Protein AF-A0A1Q3W4Q3-F1 (afdb_monomer_lite)

Radius of gyration: 15.74 Å; chains: 1; bounding box: 46×24×33 Å

pLDDT: mean 72.11, std 15.1, range [37.38, 88.31]

Structure (mmCIF, N/CA/C/O backbone):
data_AF-A0A1Q3W4Q3-F1
#
_entry.id   AF-A0A1Q3W4Q3-F1
#
loop_
_atom_site.group_PDB
_atom_site.id
_atom_site.type_symbol
_atom_site.label_atom_id
_atom_site.label_alt_id
_atom_site.label_comp_id
_atom_site.label_asym_id
_atom_site.label_entity_id
_atom_site.label_seq_id
_atom_site.pdbx_PDB_ins_code
_atom_site.Cartn_x
_atom_site.Cartn_y
_atom_site.Cartn_z
_atom_site.occupancy
_atom_site.B_iso_or_equiv
_atom_site.au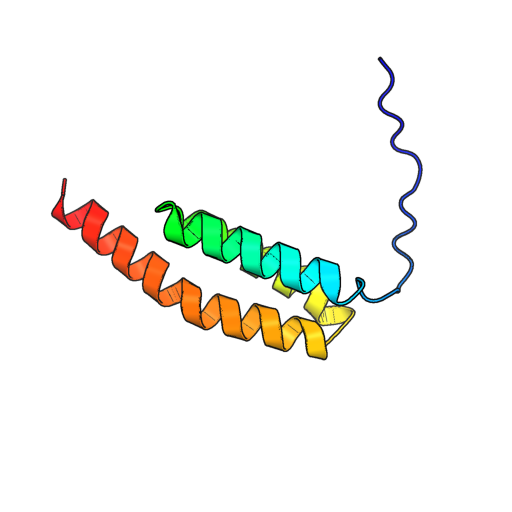th_seq_id
_atom_site.auth_comp_id
_atom_site.auth_asym_id
_atom_site.auth_atom_id
_atom_site.pdbx_PDB_model_num
ATOM 1 N N . MET A 1 1 ? -23.891 21.092 -17.687 1.00 41.97 1 MET A N 1
ATOM 2 C CA . MET A 1 1 ? -23.582 19.806 -17.030 1.00 41.97 1 MET A CA 1
ATOM 3 C C . MET A 1 1 ? -23.155 20.136 -15.614 1.00 41.97 1 MET A C 1
ATOM 5 O O . MET A 1 1 ? -22.054 20.627 -15.421 1.00 41.97 1 MET A O 1
ATOM 9 N N . ILE A 1 2 ? -24.086 20.035 -14.668 1.00 37.38 2 ILE A N 1
ATOM 10 C CA . ILE A 1 2 ? -23.841 20.329 -13.255 1.00 37.38 2 ILE A CA 1
ATOM 11 C C . ILE A 1 2 ? -23.353 19.016 -12.654 1.00 37.38 2 ILE A C 1
ATOM 13 O O . ILE A 1 2 ? -24.116 18.056 -12.590 1.00 37.38 2 ILE A O 1
ATOM 17 N N . VAL A 1 3 ? -22.071 18.945 -12.307 1.00 47.94 3 VAL A N 1
ATOM 18 C CA . VAL A 1 3 ? -21.579 17.888 -11.424 1.00 47.94 3 VAL A CA 1
ATOM 19 C C . VAL A 1 3 ? -21.957 18.309 -10.012 1.00 47.94 3 VAL A C 1
ATOM 21 O O . VAL A 1 3 ? -21.416 19.270 -9.467 1.00 47.94 3 VAL A O 1
ATOM 24 N N . ASP A 1 4 ? -22.981 17.658 -9.483 1.00 41.66 4 ASP A N 1
ATOM 25 C CA . ASP A 1 4 ? -23.449 17.823 -8.116 1.00 41.66 4 ASP A CA 1
ATOM 26 C C . ASP A 1 4 ? -22.297 17.508 -7.140 1.00 41.66 4 ASP A C 1
ATOM 28 O O . ASP A 1 4 ? -21.706 16.432 -7.189 1.00 41.66 4 ASP A O 1
ATOM 32 N N . HIS A 1 5 ? -21.916 18.500 -6.330 1.00 45.09 5 HIS A N 1
ATOM 33 C CA . HIS A 1 5 ? -20.906 18.396 -5.266 1.00 45.09 5 HIS A CA 1
ATOM 34 C C . HIS A 1 5 ? -21.590 18.243 -3.895 1.00 45.09 5 HIS A C 1
ATOM 36 O O . HIS A 1 5 ? -21.074 18.723 -2.882 1.00 45.09 5 HIS A O 1
ATOM 42 N N . SER A 1 6 ? -22.778 17.634 -3.845 1.00 44.69 6 SER A N 1
ATOM 43 C CA . SER A 1 6 ? -23.503 17.477 -2.590 1.00 44.69 6 SER A CA 1
ATOM 44 C C . SER A 1 6 ? -22.909 16.326 -1.785 1.00 44.69 6 SER A C 1
ATOM 46 O O . SER A 1 6 ? -23.066 15.157 -2.121 1.00 44.69 6 SER A O 1
ATOM 48 N N . GLY A 1 7 ? -22.220 16.698 -0.707 1.00 44.69 7 GLY A N 1
ATOM 49 C CA . GLY A 1 7 ? -22.258 15.981 0.564 1.00 44.69 7 GLY A CA 1
ATOM 50 C C . GLY A 1 7 ? -21.864 14.510 0.522 1.00 44.69 7 GLY A C 1
ATOM 51 O O . GLY A 1 7 ? -22.708 13.635 0.677 1.00 44.69 7 GLY A O 1
ATOM 52 N N . PHE A 1 8 ? -20.562 14.234 0.447 1.00 38.38 8 PHE A N 1
ATOM 53 C CA . PHE A 1 8 ? -20.047 13.129 1.249 1.00 38.38 8 PHE A CA 1
ATOM 54 C C . PHE A 1 8 ? -19.816 13.685 2.650 1.00 38.38 8 PHE A C 1
ATOM 56 O O . PHE A 1 8 ? -18.740 14.202 2.956 1.00 38.38 8 PHE A O 1
ATOM 63 N N . ASP A 1 9 ? -20.850 13.616 3.487 1.00 39.50 9 ASP A N 1
ATOM 64 C CA . ASP A 1 9 ? -20.652 13.539 4.926 1.00 39.50 9 ASP A CA 1
ATOM 65 C C . ASP A 1 9 ? -19.721 12.346 5.166 1.00 39.50 9 ASP A C 1
ATOM 67 O O . ASP A 1 9 ? -20.115 11.180 5.105 1.00 39.50 9 ASP A O 1
ATOM 71 N N . VAL A 1 10 ? -18.432 12.653 5.335 1.00 47.31 10 VAL A N 1
ATOM 72 C CA . VAL A 1 10 ? -17.390 11.721 5.763 1.00 47.31 10 VAL A CA 1
ATOM 73 C C . VAL A 1 10 ? -17.625 11.433 7.244 1.00 47.31 10 VAL A C 1
ATOM 75 O O . VAL A 1 10 ? -16.859 11.801 8.130 1.00 47.31 10 VAL A O 1
ATOM 78 N N . GLU A 1 11 ? -18.773 10.830 7.537 1.00 47.31 11 GLU A N 1
ATOM 79 C CA . GLU A 1 11 ? -19.009 10.227 8.830 1.00 47.31 11 GLU A CA 1
ATOM 80 C C . GLU A 1 11 ? -17.879 9.236 9.092 1.00 47.31 11 GLU A C 1
ATOM 82 O O . GLU A 1 11 ? -17.373 8.574 8.185 1.00 47.31 11 GLU A O 1
ATOM 87 N N . CYS A 1 12 ? -17.468 9.211 10.354 1.00 47.16 12 CYS A N 1
ATOM 88 C CA . CYS A 1 12 ? -16.366 8.472 10.956 1.00 47.16 12 CYS A CA 1
ATOM 89 C C . CYS A 1 12 ? -16.565 6.940 10.868 1.00 47.16 12 CYS A C 1
ATOM 91 O O . CYS A 1 12 ? -16.508 6.226 11.867 1.00 47.16 12 CYS A O 1
ATOM 93 N N . LEU A 1 13 ? -16.884 6.429 9.679 1.00 47.56 13 LEU A N 1
ATOM 94 C CA . LEU A 1 13 ? -17.069 5.028 9.370 1.00 47.56 13 LEU A CA 1
ATOM 95 C C . LEU A 1 13 ? -15.762 4.546 8.735 1.00 47.56 13 LEU A C 1
ATOM 97 O O . LEU A 1 13 ? -15.391 5.047 7.668 1.00 47.56 13 LEU A O 1
ATOM 101 N N . PRO A 1 14 ? -15.036 3.607 9.370 1.00 54.78 14 PRO A N 1
ATOM 102 C CA . PRO A 1 14 ? -13.826 3.072 8.773 1.00 54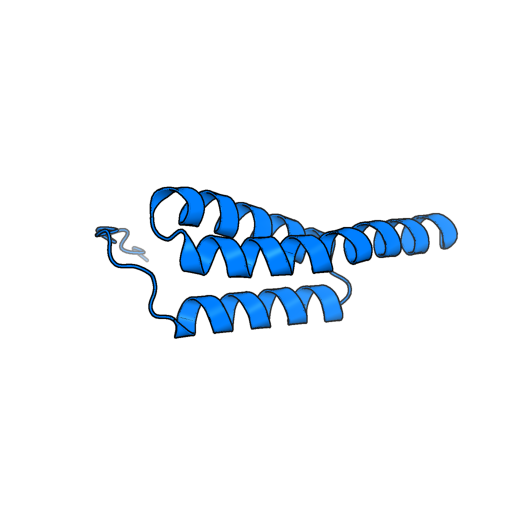.78 14 PRO A CA 1
ATOM 103 C C . PRO A 1 14 ? -14.181 2.535 7.381 1.00 54.78 14 PRO A C 1
ATOM 105 O O . PRO A 1 14 ? -15.216 1.868 7.240 1.00 54.78 14 PRO A O 1
ATOM 108 N N . PRO A 1 15 ? -13.378 2.836 6.343 1.00 57.12 15 PRO A N 1
ATOM 109 C CA . PRO A 1 15 ? -13.649 2.347 5.004 1.00 57.12 15 PRO A CA 1
ATOM 110 C C . PRO A 1 15 ? -13.856 0.831 5.064 1.00 57.12 15 PRO A C 1
ATOM 112 O O . PRO A 1 15 ? -13.153 0.145 5.817 1.00 57.12 15 PRO A O 1
ATOM 115 N N . PRO A 1 16 ? -14.837 0.283 4.324 1.00 58.00 16 PRO A N 1
ATOM 116 C CA . PRO A 1 16 ? -15.069 -1.148 4.336 1.00 58.00 16 PRO A CA 1
ATOM 117 C C . PRO A 1 16 ? -13.754 -1.845 3.963 1.00 58.00 16 PRO A C 1
ATOM 119 O O . PRO A 1 16 ? -13.073 -1.385 3.045 1.00 58.00 16 PRO A O 1
ATOM 122 N N . PRO A 1 17 ? -13.392 -2.966 4.612 1.00 63.44 17 PRO A N 1
ATOM 123 C CA . PRO A 1 17 ? -12.081 -3.616 4.466 1.00 63.44 17 PRO A CA 1
ATOM 124 C C . PRO A 1 17 ? -11.720 -4.012 3.022 1.00 63.44 17 PRO A C 1
ATOM 126 O O . PRO A 1 17 ? -10.571 -4.345 2.734 1.00 63.44 17 PRO A O 1
ATOM 129 N N . VAL A 1 18 ? -12.703 -3.980 2.119 1.00 72.81 18 VAL A N 1
ATOM 130 C CA . VAL A 1 18 ? -12.576 -4.194 0.675 1.00 72.81 18 VAL A CA 1
ATOM 131 C C . VAL A 1 18 ? -11.958 -2.983 -0.037 1.00 72.81 18 VAL A C 1
ATOM 133 O O . VAL A 1 18 ? -11.164 -3.168 -0.954 1.00 72.81 18 VAL A O 1
ATOM 136 N N . LEU A 1 19 ? -12.260 -1.751 0.388 1.00 77.31 19 LEU A N 1
ATOM 137 C CA . LEU A 1 19 ? -11.715 -0.536 -0.227 1.00 77.31 19 LEU A CA 1
ATOM 138 C C . LEU A 1 19 ? -10.206 -0.425 0.012 1.00 77.31 19 LEU A C 1
ATOM 140 O O . LEU A 1 19 ? -9.461 -0.091 -0.905 1.00 77.31 19 LEU A O 1
ATOM 144 N N . ASP 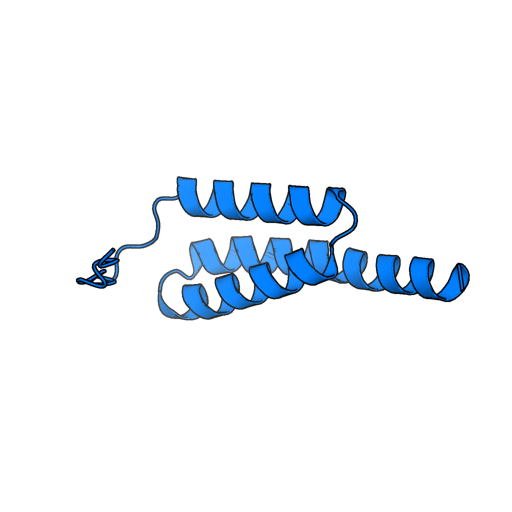A 1 20 ? -9.751 -0.783 1.214 1.00 77.69 20 ASP A N 1
ATOM 145 C CA . ASP A 1 20 ? -8.323 -0.834 1.533 1.00 77.69 20 ASP A CA 1
ATOM 146 C C . ASP A 1 20 ? -7.591 -1.842 0.642 1.00 77.69 20 ASP A C 1
ATOM 148 O O . ASP A 1 20 ? -6.509 -1.560 0.134 1.00 77.69 20 ASP A O 1
ATOM 152 N N . ALA A 1 21 ? -8.188 -3.021 0.447 1.00 80.12 21 ALA A N 1
ATOM 153 C CA . ALA A 1 21 ? -7.621 -4.079 -0.381 1.00 80.12 21 ALA A CA 1
ATOM 154 C C . ALA A 1 21 ? -7.529 -3.654 -1.854 1.00 80.12 21 ALA A C 1
ATOM 156 O O . ALA A 1 21 ? -6.470 -3.802 -2.457 1.00 80.12 21 ALA A O 1
ATOM 157 N N . LEU A 1 22 ? -8.586 -3.042 -2.397 1.00 85.00 22 LEU A N 1
ATOM 158 C CA . LEU A 1 22 ? -8.600 -2.506 -3.762 1.00 85.00 22 LEU A CA 1
ATOM 159 C C . LEU A 1 22 ? -7.580 -1.381 -3.959 1.00 85.00 22 LEU A C 1
ATOM 161 O O . LEU A 1 22 ? -6.935 -1.302 -5.008 1.00 85.00 22 LEU A O 1
ATOM 165 N N . LEU A 1 23 ? -7.407 -0.519 -2.953 1.00 84.38 23 LEU A N 1
ATOM 166 C CA . LEU A 1 23 ? -6.399 0.532 -3.000 1.00 84.38 23 LEU A CA 1
ATOM 167 C C . LEU A 1 23 ? -4.991 -0.074 -2.982 1.00 84.38 23 LEU A C 1
ATOM 169 O O . LEU A 1 23 ? -4.148 0.328 -3.776 1.00 84.38 23 LEU A O 1
ATOM 173 N N . ILE A 1 24 ? -4.743 -1.077 -2.137 1.00 84.94 24 ILE A N 1
ATOM 174 C CA . ILE A 1 24 ? -3.469 -1.808 -2.102 1.00 84.94 24 ILE A CA 1
ATOM 175 C C . ILE A 1 24 ? -3.184 -2.482 -3.453 1.00 84.94 24 ILE A C 1
ATOM 177 O O . ILE A 1 24 ? -2.081 -2.315 -3.973 1.00 84.94 24 ILE A O 1
ATOM 181 N N . GLU A 1 25 ? -4.157 -3.180 -4.044 1.00 86.94 25 GLU A N 1
ATOM 182 C CA . GLU A 1 25 ? -4.019 -3.802 -5.370 1.00 86.94 25 GLU A CA 1
ATOM 183 C C . GLU A 1 25 ? -3.703 -2.765 -6.452 1.00 86.94 25 GLU A C 1
ATOM 185 O O . GLU A 1 25 ? -2.766 -2.944 -7.229 1.00 86.94 25 GLU A O 1
ATOM 190 N N . SER A 1 26 ? -4.417 -1.638 -6.456 1.00 87.25 26 SER A N 1
ATOM 191 C CA . SER A 1 26 ? -4.168 -0.540 -7.395 1.00 87.25 26 SER A CA 1
ATOM 192 C C . SER A 1 26 ? -2.737 -0.009 -7.278 1.00 87.25 26 SER A C 1
ATOM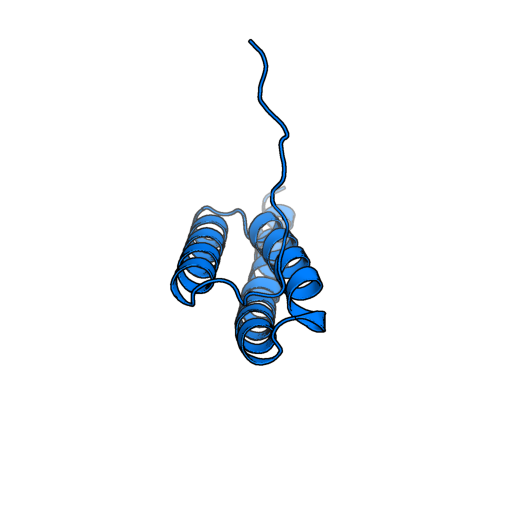 194 O O . SER A 1 26 ? -2.048 0.163 -8.281 1.00 87.25 26 SER A O 1
ATOM 196 N N . LEU A 1 27 ? -2.252 0.218 -6.054 1.00 88.31 27 LEU A N 1
ATOM 197 C CA . LEU A 1 27 ? -0.894 0.712 -5.804 1.00 88.31 27 LEU A CA 1
ATOM 198 C C . LEU A 1 27 ? 0.180 -0.291 -6.239 1.00 88.31 27 LEU A C 1
ATOM 200 O O . LEU A 1 27 ? 1.218 0.110 -6.763 1.00 88.31 27 LEU A O 1
ATOM 204 N N . GLN A 1 28 ? -0.069 -1.587 -6.050 1.00 84.50 28 GLN A N 1
ATOM 205 C CA . GLN A 1 28 ? 0.816 -2.645 -6.532 1.00 84.50 28 GLN A CA 1
ATOM 206 C C . GLN A 1 28 ? 0.840 -2.710 -8.060 1.00 84.50 28 GLN A C 1
ATOM 208 O O . GLN A 1 28 ? 1.919 -2.833 -8.636 1.00 84.50 28 GLN A O 1
ATOM 213 N N . ALA A 1 29 ? -0.311 -2.566 -8.717 1.00 87.19 29 ALA A N 1
ATOM 214 C CA . ALA A 1 29 ? -0.392 -2.511 -10.173 1.00 87.19 29 ALA A CA 1
ATOM 215 C C . ALA A 1 29 ? 0.368 -1.300 -10.744 1.00 87.19 29 ALA A C 1
ATOM 217 O O . ALA A 1 29 ? 1.096 -1.448 -11.720 1.00 87.19 29 ALA A O 1
ATOM 218 N N . LEU A 1 30 ? 0.275 -0.128 -10.102 1.00 86.62 30 LEU A N 1
ATOM 219 C CA . LEU A 1 30 ? 1.065 1.060 -10.457 1.00 86.62 30 LEU A CA 1
ATOM 220 C C . LEU A 1 30 ? 2.573 0.814 -10.327 1.00 86.62 30 LEU A C 1
ATOM 222 O O . LEU A 1 30 ? 3.335 1.167 -11.224 1.00 86.62 30 LEU A O 1
ATOM 226 N N . ALA A 1 31 ? 3.013 0.187 -9.235 1.00 83.69 31 ALA A N 1
ATOM 227 C CA . ALA A 1 31 ? 4.420 -0.162 -9.061 1.00 83.69 31 ALA A CA 1
ATOM 228 C C . ALA A 1 31 ? 4.892 -1.167 -10.128 1.00 83.69 31 ALA A C 1
ATOM 230 O O . ALA A 1 31 ? 5.952 -0.977 -10.716 1.00 83.69 31 ALA A O 1
ATOM 231 N N . ALA A 1 32 ? 4.079 -2.182 -10.437 1.00 82.56 32 ALA A N 1
ATOM 232 C CA . ALA A 1 32 ? 4.365 -3.163 -11.485 1.00 82.56 32 ALA A CA 1
ATOM 233 C C . ALA A 1 32 ? 4.363 -2.557 -12.902 1.00 82.56 32 ALA A C 1
ATOM 235 O O . ALA A 1 32 ? 5.062 -3.052 -13.779 1.00 82.56 32 ALA A O 1
ATOM 236 N N . ALA A 1 33 ? 3.617 -1.472 -13.122 1.00 87.56 33 ALA A N 1
ATOM 237 C CA . ALA A 1 33 ? 3.600 -0.717 -14.373 1.00 87.56 33 ALA A CA 1
ATOM 238 C C . ALA A 1 33 ? 4.798 0.244 -14.531 1.00 87.56 33 ALA A C 1
ATOM 240 O O . ALA A 1 33 ? 4.796 1.066 -15.446 1.00 87.56 33 ALA A O 1
ATOM 241 N N . GLY A 1 34 ? 5.797 0.182 -13.641 1.00 86.31 34 GLY A N 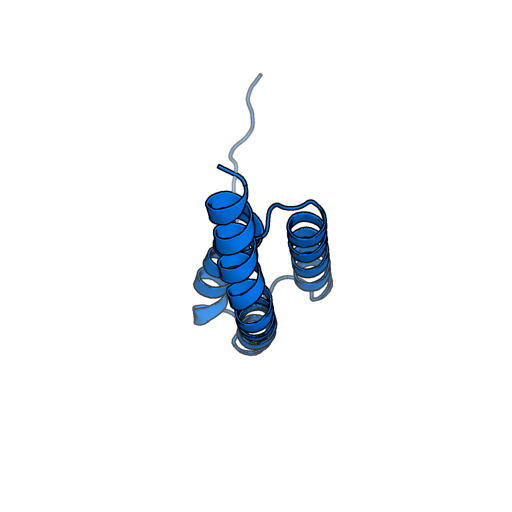1
ATOM 242 C CA . GLY A 1 34 ? 6.955 1.079 -13.668 1.00 86.31 34 GLY A CA 1
ATOM 243 C C . GLY A 1 34 ? 6.649 2.480 -13.137 1.00 86.31 34 GLY A C 1
ATOM 244 O O . GLY A 1 34 ? 7.313 3.441 -13.502 1.00 86.31 34 GLY A O 1
ATOM 245 N N . GLN A 1 35 ? 5.626 2.631 -12.286 1.00 87.31 35 GLN A N 1
ATOM 246 C CA . GLN A 1 35 ? 5.291 3.904 -11.634 1.00 87.31 35 GLN A CA 1
ATOM 247 C C . GLN A 1 35 ? 5.395 3.833 -10.097 1.00 87.31 35 GLN A C 1
ATOM 249 O O . GLN A 1 35 ? 4.457 4.235 -9.389 1.00 87.31 35 GLN A O 1
ATOM 254 N N . PRO A 1 36 ? 6.517 3.347 -9.529 1.00 86.56 36 PRO A N 1
ATOM 255 C CA . PRO A 1 36 ? 6.650 3.165 -8.086 1.00 86.56 36 PRO A CA 1
ATOM 256 C C . PRO A 1 36 ? 6.585 4.493 -7.316 1.00 86.56 36 PRO A C 1
ATOM 258 O O . PRO A 1 36 ? 6.034 4.530 -6.213 1.00 86.56 36 PRO A O 1
ATOM 261 N N . GLU A 1 37 ? 7.064 5.609 -7.883 1.00 84.44 37 GLU A N 1
ATOM 262 C CA . GLU A 1 37 ? 6.975 6.934 -7.245 1.00 84.44 37 GLU A CA 1
ATOM 263 C C . GLU A 1 37 ? 5.527 7.376 -7.022 1.00 84.44 37 GLU A C 1
ATOM 265 O O . GLU A 1 37 ? 5.168 7.882 -5.950 1.00 84.44 37 GLU A O 1
ATOM 270 N N . MET A 1 38 ? 4.676 7.166 -8.027 1.00 86.38 38 MET A N 1
ATOM 271 C CA . MET A 1 38 ? 3.267 7.534 -7.953 1.00 86.38 38 MET A CA 1
ATOM 272 C C . MET A 1 38 ? 2.523 6.648 -6.952 1.00 86.38 38 MET A C 1
ATOM 274 O O . MET A 1 38 ? 1.755 7.167 -6.134 1.00 86.38 38 MET A O 1
ATOM 278 N N . ALA A 1 39 ? 2.817 5.344 -6.946 1.00 87.81 39 ALA A N 1
ATOM 279 C CA . ALA A 1 39 ? 2.308 4.415 -5.942 1.00 87.81 39 ALA A CA 1
ATOM 280 C C . ALA A 1 39 ? 2.712 4.847 -4.520 1.00 87.81 39 ALA A C 1
ATOM 282 O O . ALA A 1 39 ? 1.867 4.951 -3.630 1.00 87.81 39 ALA A O 1
ATOM 283 N N . CYS A 1 40 ? 3.980 5.194 -4.300 1.00 85.44 40 CYS A N 1
ATOM 284 C CA . CYS A 1 40 ? 4.471 5.615 -2.989 1.00 85.44 40 CYS A CA 1
ATOM 285 C C . CYS A 1 40 ? 3.795 6.909 -2.499 1.00 85.44 40 CYS A C 1
ATOM 287 O O . CYS A 1 40 ? 3.318 6.975 -1.363 1.00 85.44 40 CYS A O 1
ATOM 289 N N . ARG A 1 41 ? 3.644 7.924 -3.363 1.00 86.62 41 ARG A N 1
ATOM 290 C CA . ARG A 1 41 ? 2.931 9.166 -3.004 1.00 86.62 41 ARG A CA 1
ATOM 291 C C . ARG A 1 41 ? 1.465 8.931 -2.644 1.00 86.62 41 ARG A C 1
ATOM 293 O O . ARG A 1 41 ? 0.955 9.561 -1.716 1.00 86.62 41 ARG A O 1
ATOM 300 N N . LEU A 1 42 ? 0.763 8.076 -3.387 1.00 86.38 42 LEU A N 1
ATOM 301 C CA . LEU A 1 42 ? -0.638 7.747 -3.107 1.00 86.38 42 LEU A CA 1
ATOM 302 C C . LEU A 1 42 ? -0.775 6.964 -1.796 1.00 86.38 42 LEU A C 1
ATOM 304 O O . LEU A 1 42 ? -1.622 7.310 -0.972 1.00 86.38 42 LEU A O 1
ATOM 308 N N . ALA A 1 43 ? 0.111 5.997 -1.553 1.00 86.00 43 ALA A N 1
ATOM 309 C CA . ALA A 1 43 ? 0.161 5.254 -0.298 1.00 86.00 43 ALA A CA 1
ATOM 310 C C . ALA A 1 43 ? 0.431 6.180 0.906 1.00 86.00 43 ALA A C 1
ATOM 312 O O . ALA A 1 43 ? -0.205 6.041 1.950 1.00 86.00 43 ALA A O 1
ATOM 313 N N . GLY A 1 44 ? 1.310 7.177 0.746 1.00 85.12 44 GLY A N 1
ATOM 314 C CA . GLY A 1 44 ? 1.591 8.210 1.751 1.00 85.12 44 GLY A CA 1
ATOM 315 C C . GLY A 1 44 ? 0.366 9.047 2.115 1.00 85.12 44 GLY A C 1
ATOM 316 O O . GLY A 1 44 ? 0.084 9.255 3.294 1.00 85.12 44 GLY A O 1
ATOM 317 N N . ARG A 1 45 ? -0.406 9.476 1.110 1.00 85.25 45 ARG A N 1
ATOM 318 C CA . ARG A 1 45 ? -1.656 10.225 1.324 1.00 85.25 45 ARG A CA 1
ATOM 319 C C . ARG A 1 45 ? -2.722 9.386 2.029 1.00 85.25 45 ARG A C 1
ATOM 321 O O . ARG A 1 45 ? -3.350 9.885 2.957 1.00 85.25 45 ARG A O 1
ATOM 328 N N . ALA A 1 46 ? -2.877 8.118 1.648 1.00 83.44 46 ALA A N 1
ATOM 329 C CA . ALA A 1 46 ? -3.785 7.196 2.331 1.00 83.44 46 ALA A CA 1
ATOM 330 C C . ALA A 1 46 ? -3.379 6.984 3.801 1.00 83.44 46 ALA A C 1
ATOM 332 O O . ALA A 1 46 ? -4.212 7.047 4.700 1.00 83.44 46 ALA A O 1
ATOM 333 N N . CYS A 1 47 ? -2.079 6.818 4.058 1.00 80.75 47 CYS A N 1
ATOM 334 C CA . CYS A 1 47 ? -1.529 6.681 5.403 1.00 80.75 47 CYS A CA 1
ATOM 335 C C . CYS A 1 47 ? -1.802 7.925 6.270 1.00 80.75 47 CYS A C 1
ATOM 337 O O . CYS A 1 47 ? -2.178 7.788 7.432 1.00 80.75 47 CYS A O 1
ATOM 339 N N . ALA A 1 48 ? -1.672 9.131 5.707 1.00 83.06 48 ALA A N 1
ATOM 340 C CA . ALA A 1 48 ? -1.995 10.376 6.403 1.00 83.06 48 ALA A CA 1
ATOM 341 C C . ALA A 1 48 ? -3.490 10.478 6.755 1.00 83.06 48 ALA A C 1
ATOM 343 O O . ALA A 1 48 ? -3.811 10.837 7.882 1.00 83.06 48 ALA A O 1
ATOM 344 N N . ALA A 1 49 ? -4.384 10.099 5.835 1.00 81.25 49 ALA A N 1
ATOM 345 C CA . ALA A 1 49 ? -5.831 10.131 6.060 1.00 81.25 49 ALA A CA 1
ATOM 346 C C . ALA A 1 49 ? -6.306 9.100 7.104 1.00 81.25 49 ALA A C 1
ATOM 348 O O . ALA A 1 49 ? -7.210 9.374 7.885 1.00 81.25 49 ALA A O 1
ATOM 349 N N . LEU A 1 50 ? -5.679 7.920 7.151 1.00 75.38 50 LEU A N 1
ATOM 350 C CA . LEU A 1 50 ? -6.064 6.835 8.064 1.00 75.38 50 LEU A CA 1
ATOM 351 C C . LEU A 1 50 ? -5.439 6.950 9.460 1.00 75.38 50 LEU A C 1
ATOM 353 O O . LEU A 1 50 ? -5.881 6.267 10.383 1.00 75.38 50 LEU A O 1
ATOM 357 N N . ARG A 1 51 ? -4.416 7.800 9.632 1.00 72.94 51 ARG A N 1
ATOM 358 C CA . ARG A 1 51 ? -3.659 7.940 10.888 1.00 72.94 51 ARG A CA 1
ATOM 359 C C . ARG A 1 51 ? -4.540 8.298 12.085 1.00 72.94 51 ARG A C 1
ATOM 361 O O . ARG A 1 51 ? -4.234 7.875 13.196 1.00 72.94 51 ARG A O 1
ATOM 368 N N . GLU A 1 52 ? -5.595 9.073 11.861 1.00 70.56 52 GLU A N 1
ATOM 369 C CA . GLU A 1 52 ? -6.468 9.586 12.922 1.00 70.56 52 GLU A CA 1
ATOM 370 C C . GLU A 1 52 ? -7.764 8.772 13.073 1.00 70.56 52 GLU A C 1
ATOM 372 O O . GLU A 1 52 ? -8.352 8.771 14.151 1.00 70.56 52 GLU A O 1
ATOM 377 N N . GLY A 1 53 ? -8.179 8.041 12.029 1.00 67.88 53 GLY A N 1
ATOM 378 C CA . GLY A 1 53 ? -9.461 7.326 11.988 1.00 67.88 53 GLY A CA 1
ATOM 379 C C . GLY A 1 53 ? -9.387 5.812 12.211 1.00 67.88 53 GLY A C 1
ATOM 380 O O . GLY A 1 53 ? -10.302 5.256 12.812 1.00 67.88 53 GLY A O 1
ATOM 381 N N . ASP A 1 54 ? -8.321 5.128 11.767 1.00 70.31 54 ASP A N 1
ATOM 382 C CA . ASP A 1 54 ? -8.240 3.661 11.860 1.00 70.31 54 ASP A CA 1
ATOM 383 C C . ASP A 1 54 ? -6.786 3.137 11.970 1.00 70.31 54 ASP A C 1
ATOM 385 O O . ASP A 1 54 ? -6.083 2.923 10.970 1.00 70.31 54 ASP A O 1
ATOM 389 N N . PRO A 1 55 ? -6.291 2.867 13.195 1.00 74.00 55 PRO A N 1
ATOM 390 C CA . PRO A 1 55 ? -4.906 2.449 13.413 1.00 74.00 55 PRO A CA 1
ATOM 391 C C . PRO A 1 55 ? -4.588 1.056 12.842 1.00 74.00 55 PRO A C 1
ATOM 393 O O . PRO A 1 55 ? -3.414 0.717 12.651 1.00 74.00 55 PRO A O 1
ATOM 396 N N . ARG A 1 56 ? -5.598 0.218 12.570 1.00 77.19 56 ARG A N 1
ATOM 397 C CA . ARG A 1 56 ? -5.406 -1.132 12.020 1.00 77.19 56 ARG A CA 1
ATOM 398 C C . ARG A 1 56 ? -5.181 -1.075 10.512 1.00 77.19 56 ARG A C 1
ATOM 400 O O . ARG A 1 56 ? -4.294 -1.770 10.009 1.00 77.19 56 ARG A O 1
ATOM 407 N N . GLN A 1 57 ? -5.941 -0.246 9.806 1.00 71.88 57 GLN A N 1
ATOM 408 C CA . GLN A 1 57 ? -5.759 0.037 8.385 1.00 71.88 57 GLN A CA 1
ATOM 409 C C . GLN A 1 57 ? -4.466 0.816 8.151 1.00 71.88 57 GLN A C 1
ATOM 411 O O . GLN A 1 57 ? -3.675 0.419 7.294 1.00 71.88 57 GLN A O 1
ATOM 416 N N . TRP A 1 58 ? -4.166 1.812 8.993 1.00 80.75 58 TRP A N 1
ATOM 417 C CA . TRP A 1 58 ? -2.896 2.542 8.958 1.00 80.75 58 TRP A CA 1
ATOM 418 C C . TRP A 1 58 ? -1.678 1.603 8.928 1.00 80.75 58 TRP A C 1
ATOM 420 O O . TRP A 1 58 ? -0.794 1.762 8.087 1.00 80.75 58 TRP A O 1
ATOM 430 N N . ARG A 1 59 ? -1.654 0.553 9.766 1.00 80.25 59 ARG A N 1
ATOM 431 C CA . ARG A 1 59 ? -0.550 -0.429 9.780 1.00 80.25 59 ARG A CA 1
ATOM 432 C C . ARG A 1 59 ? -0.369 -1.159 8.448 1.00 80.25 59 ARG A C 1
ATOM 434 O O . ARG A 1 59 ? 0.769 -1.431 8.071 1.00 80.25 59 ARG A O 1
ATOM 441 N N . LYS A 1 60 ? -1.455 -1.476 7.733 1.00 79.44 60 LYS A N 1
ATOM 442 C CA . LYS A 1 60 ? -1.384 -2.147 6.423 1.00 79.44 60 LYS A CA 1
ATOM 443 C C . LYS A 1 60 ? -0.766 -1.231 5.370 1.00 79.44 60 LYS A C 1
ATOM 445 O O . LYS A 1 60 ? 0.163 -1.643 4.680 1.00 79.44 60 LYS A O 1
ATOM 450 N N . PHE A 1 61 ? -1.232 0.016 5.295 1.00 78.62 61 PHE A N 1
ATOM 451 C CA . PHE A 1 61 ? -0.683 1.008 4.367 1.00 78.62 61 PHE A CA 1
ATOM 452 C C . PHE A 1 61 ? 0.762 1.368 4.699 1.00 78.62 61 PHE A C 1
ATOM 454 O O . PHE A 1 61 ? 1.587 1.470 3.795 1.00 78.62 61 PHE A O 1
ATOM 461 N N . ASN A 1 62 ? 1.102 1.473 5.983 1.00 81.25 62 ASN A N 1
ATOM 462 C CA . ASN A 1 62 ? 2.472 1.715 6.419 1.00 81.25 62 ASN A CA 1
ATOM 463 C C . ASN A 1 62 ? 3.415 0.557 6.039 1.00 81.25 62 ASN A C 1
ATOM 465 O O . ASN A 1 62 ? 4.530 0.789 5.577 1.00 81.25 62 ASN A O 1
ATOM 469 N N . ALA A 1 63 ? 2.962 -0.696 6.165 1.00 83.69 63 ALA A N 1
ATOM 470 C CA . ALA A 1 63 ? 3.725 -1.858 5.712 1.00 83.69 63 ALA A CA 1
ATOM 471 C C . ALA A 1 63 ? 3.905 -1.878 4.184 1.00 83.69 63 ALA A C 1
ATOM 473 O O . ALA A 1 63 ? 4.991 -2.197 3.700 1.00 83.69 63 ALA A O 1
ATOM 474 N N . LEU A 1 64 ? 2.871 -1.506 3.419 1.00 80.06 64 LEU A N 1
ATOM 475 C CA . LEU A 1 64 ? 2.973 -1.382 1.963 1.00 80.06 64 LEU A CA 1
ATOM 476 C C . LEU A 1 64 ? 3.956 -0.272 1.563 1.00 80.06 64 LEU A C 1
ATOM 478 O O . LEU A 1 64 ? 4.814 -0.506 0.718 1.00 80.06 64 LEU A O 1
ATOM 482 N N . LEU A 1 65 ? 3.887 0.897 2.203 1.00 80.56 65 LEU A N 1
ATOM 483 C CA . LEU A 1 65 ? 4.822 2.007 1.990 1.00 80.56 65 LEU A CA 1
ATOM 484 C C . LEU A 1 65 ? 6.273 1.579 2.185 1.00 80.56 65 LEU A C 1
ATOM 486 O O . LEU A 1 65 ? 7.113 1.858 1.335 1.00 80.56 65 LEU A O 1
ATOM 490 N N . HIS A 1 66 ? 6.564 0.851 3.263 1.00 83.50 66 HIS A N 1
ATOM 491 C CA . HIS A 1 66 ? 7.905 0.327 3.508 1.00 83.50 66 HIS A CA 1
ATOM 492 C C . HIS A 1 66 ? 8.386 -0.642 2.420 1.00 83.50 66 HIS A C 1
ATOM 494 O O . HIS A 1 66 ? 9.586 -0.711 2.176 1.00 83.50 66 HIS A O 1
ATOM 500 N N . ARG A 1 67 ? 7.478 -1.366 1.751 1.00 80.88 67 ARG A N 1
ATOM 501 C CA . ARG A 1 67 ? 7.817 -2.245 0.618 1.00 80.88 67 ARG A CA 1
ATOM 502 C C . ARG A 1 67 ? 7.996 -1.485 -0.693 1.00 80.88 67 ARG A C 1
ATOM 504 O O . ARG A 1 67 ? 8.851 -1.865 -1.480 1.00 80.88 67 ARG A O 1
ATOM 511 N N . LEU A 1 68 ? 7.215 -0.431 -0.919 1.00 79.25 68 LEU A N 1
ATOM 512 C CA . LEU A 1 68 ? 7.292 0.391 -2.132 1.00 79.25 68 LEU A CA 1
ATOM 513 C C . LEU A 1 68 ? 8.469 1.377 -2.101 1.00 79.25 68 LEU A C 1
ATOM 515 O O . LEU A 1 68 ? 9.046 1.668 -3.140 1.00 79.25 68 LEU A O 1
ATOM 519 N N . SER A 1 69 ? 8.855 1.870 -0.922 1.00 79.31 69 SER A N 1
ATOM 520 C CA . SER A 1 69 ? 9.968 2.813 -0.740 1.00 79.31 69 SER A CA 1
ATOM 521 C C . SER A 1 69 ? 11.292 2.363 -1.389 1.00 79.31 69 SER A C 1
ATOM 523 O O . SER A 1 69 ? 11.866 3.147 -2.145 1.00 79.31 69 SER A O 1
ATOM 525 N N . PRO A 1 70 ? 11.774 1.116 -1.201 1.00 80.12 70 PRO A N 1
ATOM 526 C CA . PRO A 1 70 ? 12.972 0.652 -1.898 1.00 80.12 70 PRO A CA 1
ATOM 527 C C . PRO A 1 70 ? 12.774 0.511 -3.414 1.00 80.12 70 PRO A C 1
ATOM 529 O O . PRO A 1 70 ? 13.714 0.770 -4.150 1.00 80.12 70 PRO A O 1
ATOM 532 N N . MET A 1 71 ? 11.568 0.184 -3.899 1.00 78.00 71 MET A N 1
ATOM 533 C CA . MET A 1 71 ? 11.286 0.113 -5.346 1.00 78.00 71 MET A CA 1
ATOM 534 C C . MET A 1 71 ? 11.379 1.488 -6.019 1.00 78.00 71 MET A C 1
ATOM 536 O O . MET A 1 71 ? 11.777 1.586 -7.169 1.00 78.00 71 MET A O 1
ATOM 540 N N . VAL A 1 72 ? 11.039 2.558 -5.295 1.00 76.75 72 VAL A N 1
ATOM 541 C CA . VAL A 1 72 ? 11.232 3.939 -5.763 1.00 76.75 72 VAL A CA 1
ATOM 542 C C . VAL A 1 72 ? 12.711 4.301 -5.860 1.00 76.75 72 VAL A C 1
ATOM 544 O O . VAL A 1 72 ? 13.110 5.021 -6.768 1.00 76.75 72 VAL A O 1
ATOM 547 N N . ALA A 1 73 ? 13.520 3.853 -4.901 1.00 74.94 73 ALA A N 1
ATOM 548 C CA . ALA A 1 73 ? 14.955 4.110 -4.926 1.00 74.94 73 ALA A CA 1
ATOM 549 C C . ALA A 1 73 ? 15.643 3.346 -6.071 1.00 74.94 73 ALA A C 1
ATOM 551 O O . ALA A 1 73 ? 16.526 3.899 -6.717 1.00 74.94 73 ALA A O 1
ATOM 552 N N . ASP A 1 74 ? 15.201 2.115 -6.332 1.00 71.00 74 ASP A N 1
ATOM 553 C CA . ASP A 1 74 ? 15.704 1.257 -7.409 1.00 71.00 74 ASP A CA 1
ATOM 554 C C . ASP A 1 74 ? 15.324 1.791 -8.802 1.00 71.00 74 ASP A C 1
ATOM 556 O O . ASP A 1 74 ? 16.187 1.922 -9.663 1.00 71.00 74 ASP A O 1
ATOM 560 N N . ASP A 1 75 ? 14.075 2.236 -8.989 1.00 72.88 75 ASP A N 1
ATOM 561 C CA . ASP A 1 75 ? 13.609 2.894 -10.224 1.00 72.88 75 ASP A CA 1
ATOM 562 C C . ASP A 1 75 ? 14.408 4.159 -10.567 1.00 72.88 75 ASP A C 1
ATOM 564 O O . ASP A 1 75 ? 14.754 4.392 -11.725 1.00 72.88 75 ASP A O 1
ATOM 568 N N . LYS A 1 76 ? 14.764 4.959 -9.555 1.00 64.25 76 LYS A N 1
ATOM 569 C CA . LYS A 1 76 ? 15.642 6.120 -9.760 1.00 64.25 76 LYS A CA 1
ATOM 570 C C . LYS A 1 76 ? 17.038 5.710 -10.189 1.00 64.25 76 LYS A C 1
ATOM 572 O O . LYS A 1 76 ? 17.617 6.367 -11.047 1.00 64.25 76 LYS A O 1
ATOM 577 N N . PHE A 1 77 ? 17.558 4.629 -9.616 1.00 62.69 77 PHE A N 1
ATOM 578 C CA . PHE A 1 77 ? 18.864 4.108 -9.987 1.00 62.69 77 PHE A CA 1
ATOM 579 C C . PHE A 1 77 ? 18.878 3.611 -11.443 1.00 62.69 77 PHE A C 1
ATOM 581 O O . PHE A 1 77 ? 19.819 3.915 -12.172 1.00 62.69 77 PHE A O 1
ATOM 588 N N . ASP A 1 78 ? 17.820 2.927 -11.892 1.00 61.97 78 ASP A N 1
ATOM 589 C CA . ASP A 1 78 ? 17.660 2.475 -13.284 1.00 61.97 78 ASP A CA 1
ATOM 590 C C . ASP A 1 78 ? 17.541 3.659 -14.267 1.00 61.97 78 ASP A C 1
ATOM 592 O O . ASP A 1 78 ? 18.256 3.716 -15.270 1.00 61.97 78 ASP A O 1
ATOM 596 N N . GLN A 1 79 ? 16.739 4.679 -13.927 1.00 60.16 79 GLN A N 1
ATOM 597 C CA . GLN A 1 79 ? 16.627 5.911 -14.722 1.00 60.16 79 GLN A CA 1
ATOM 598 C C . GLN A 1 79 ? 17.934 6.716 -14.807 1.00 60.16 79 GLN A C 1
ATOM 600 O O . GLN A 1 79 ? 18.182 7.350 -15.834 1.00 60.16 79 GLN A O 1
ATOM 605 N N . GLU A 1 80 ? 18.758 6.737 -13.754 1.00 63.31 80 GLU A N 1
ATOM 606 C CA . GLU A 1 80 ? 20.043 7.452 -13.756 1.00 63.31 80 GLU A CA 1
ATOM 607 C C . GLU A 1 80 ? 21.150 6.693 -14.504 1.00 63.31 80 GLU A C 1
ATOM 609 O O . GLU A 1 80 ? 22.015 7.331 -15.101 1.00 63.31 80 GLU A O 1
ATOM 614 N N . LEU A 1 81 ? 21.122 5.354 -14.527 1.00 63.03 81 LEU A N 1
ATOM 615 C CA . LEU A 1 81 ? 22.095 4.544 -15.274 1.00 63.03 81 LEU A CA 1
ATOM 616 C C . LEU A 1 81 ? 21.785 4.469 -16.781 1.00 63.03 81 LEU A C 1
ATOM 618 O O . LEU A 1 81 ? 22.679 4.195 -17.582 1.00 63.03 81 LEU A O 1
ATOM 622 N N . GLY A 1 82 ? 20.524 4.690 -17.163 1.00 56.62 82 GLY A N 1
ATOM 623 C CA . GLY A 1 82 ? 20.043 4.667 -18.546 1.00 56.62 82 GLY A CA 1
ATOM 624 C C . GLY A 1 82 ? 20.077 6.012 -19.285 1.00 56.62 82 GLY A C 1
ATOM 625 O O . GLY A 1 82 ? 19.518 6.088 -20.382 1.00 56.62 82 GLY A O 1
ATOM 626 N N . ARG A 1 83 ? 20.676 7.066 -18.708 1.00 48.72 83 ARG A N 1
ATOM 627 C C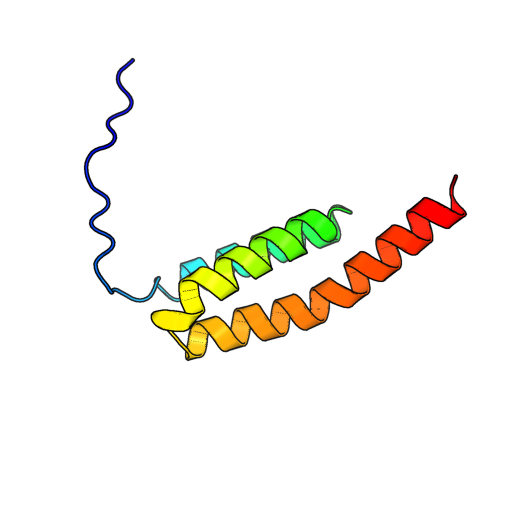A . ARG A 1 83 ? 20.675 8.431 -19.264 1.00 48.72 83 ARG A CA 1
ATOM 628 C C . ARG A 1 83 ? 22.034 8.908 -19.768 1.00 48.72 83 ARG A C 1
ATOM 630 O O . ARG A 1 83 ? 23.056 8.636 -19.106 1.00 48.72 83 ARG A O 1
#

Foldseek 3Di:
DDPDPDDPPVPLDPPDPVVLVVLLVVLVVCLVVLNLVVSLVSLVVVLVVCVVRPVVSNVVSVVSNVVSVVSVVVSVVVVVVVD

Sequence (83 aa):
MIVDHSGFDVECLPPPPVLDALLIESLQALAAAGQPEMACRLAGRACAALREGDPRQWRKFNALLHRLSPMVADDKFDQELGR

Secondary structure (DSSP, 8-state):
-----------SPPPPHHHHHHHHHHHHHHHHTT-HHHHHHHHHHHHHHHTTT-HHHHHHHHHHHHHHHHHHHHHHHHHHHT-